Protein AF-A0AB39XKU2-F1 (afdb_monomer_lite)

Foldseek 3Di:
DPDPPPPPPVDDPLRVLVVLLVVLVVCLVVDPDPVSNVVSVVVNVVSVVVNVVSVVVVVD

pLDDT: mean 83.7, std 10.73, range [52.41, 93.0]

Organism: NCBI:txid3239388

Radius of gyration: 15.61 Å; chains: 1; bounding box: 43×21×38 Å

Secondary structure (DSSP, 8-state):
----------S-HHHHHHHHHHHHHHHHHS-SSHHHHHHHHHHHHHHHHHHHHHHHHHT-

Sequence (60 aa):
MQKRRRFKQTTSLQDRIAKFSEDVRKQADNAADKSTKEALLKKLCAADTAADLDRQLSTG

Structure (mmCIF, N/CA/C/O backbone):
data_AF-A0AB39XKU2-F1
#
_entry.id   AF-A0AB39XKU2-F1
#
loop_
_atom_site.group_PDB
_atom_site.id
_atom_site.type_symbol
_atom_site.label_atom_id
_atom_site.label_alt_id
_atom_site.label_comp_id
_atom_site.label_asym_id
_atom_site.label_entity_id
_atom_site.label_seq_id
_atom_site.pdbx_PDB_ins_code
_atom_site.Cartn_x
_atom_site.Cartn_y
_atom_site.Cartn_z
_atom_site.occupancy
_atom_site.B_iso_or_equiv
_atom_site.auth_seq_id
_atom_site.auth_comp_id
_atom_site.auth_asym_id
_atom_site.auth_atom_id
_atom_site.pdbx_PDB_model_num
ATOM 1 N N . MET A 1 1 ? 34.543 -12.447 -16.490 1.00 60.62 1 MET A N 1
ATOM 2 C CA . MET A 1 1 ? 33.248 -11.745 -16.314 1.00 60.62 1 MET A CA 1
ATOM 3 C C . MET A 1 1 ? 32.317 -12.592 -15.453 1.00 60.62 1 MET A C 1
ATOM 5 O O . MET A 1 1 ? 31.822 -13.606 -15.930 1.00 60.62 1 MET A O 1
ATOM 9 N N . GLN A 1 2 ? 32.084 -12.221 -14.191 1.00 61.09 2 GLN A N 1
ATOM 10 C CA . GLN A 1 2 ? 31.032 -12.854 -13.385 1.00 61.09 2 GLN A CA 1
ATOM 11 C C . GLN A 1 2 ? 29.668 -12.406 -13.926 1.00 61.09 2 GLN A C 1
ATOM 13 O O . GLN A 1 2 ? 29.285 -11.244 -13.787 1.00 61.09 2 GLN A O 1
ATOM 18 N N . LYS A 1 3 ? 28.938 -13.315 -14.586 1.00 64.00 3 LYS A N 1
ATOM 19 C CA . LYS A 1 3 ? 27.550 -13.071 -14.995 1.00 64.00 3 LYS A CA 1
ATOM 20 C C . LYS A 1 3 ? 26.720 -12.898 -13.727 1.00 64.00 3 LYS A C 1
ATOM 22 O O . LYS A 1 3 ? 26.453 -13.870 -13.024 1.00 64.00 3 LYS A O 1
ATOM 27 N N . ARG A 1 4 ? 26.322 -11.658 -13.426 1.00 67.12 4 ARG A N 1
ATOM 28 C CA . ARG A 1 4 ? 25.328 -11.374 -12.387 1.00 67.12 4 ARG A CA 1
ATOM 29 C C . ARG A 1 4 ? 24.092 -12.207 -12.705 1.00 67.12 4 ARG A C 1
ATOM 31 O O . ARG A 1 4 ? 23.443 -11.991 -13.728 1.00 67.12 4 ARG A O 1
ATOM 38 N N . ARG A 1 5 ? 23.794 -13.191 -11.857 1.00 65.25 5 ARG A N 1
ATOM 39 C CA . ARG A 1 5 ? 22.580 -13.999 -11.958 1.00 65.25 5 ARG A CA 1
ATOM 40 C C . ARG A 1 5 ? 21.429 -13.041 -11.668 1.00 65.25 5 ARG A C 1
ATOM 42 O O . ARG A 1 5 ? 21.133 -12.788 -10.506 1.00 65.25 5 ARG A O 1
ATOM 49 N N . ARG A 1 6 ? 20.836 -12.430 -12.703 1.00 62.78 6 ARG A N 1
ATOM 50 C CA . ARG A 1 6 ? 19.551 -11.736 -12.557 1.00 62.78 6 ARG A CA 1
ATOM 51 C C . ARG A 1 6 ? 18.607 -12.791 -12.005 1.00 62.78 6 ARG A C 1
ATOM 53 O O . ARG A 1 6 ? 18.220 -13.708 -12.725 1.00 62.78 6 ARG A O 1
ATOM 60 N N . PHE A 1 7 ? 18.33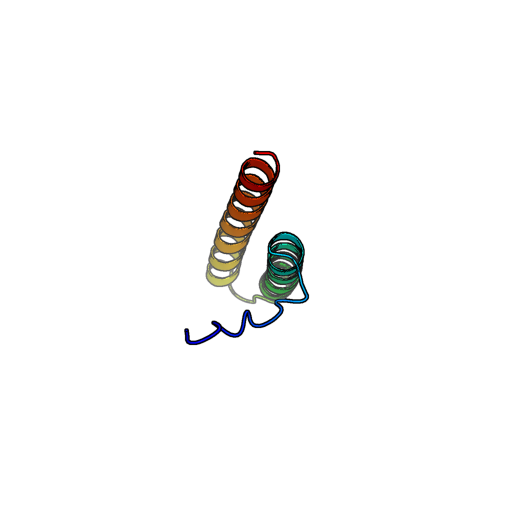7 -12.722 -10.706 1.00 64.25 7 PHE A N 1
ATOM 61 C CA . PHE A 1 7 ? 17.243 -13.462 -10.114 1.00 64.25 7 PHE A CA 1
ATOM 62 C C . PHE A 1 7 ? 16.030 -13.032 -10.933 1.00 64.25 7 PHE A C 1
ATOM 64 O O . PHE A 1 7 ? 15.728 -11.838 -10.971 1.00 64.25 7 PHE A O 1
ATOM 71 N N . LYS A 1 8 ? 15.457 -13.947 -11.725 1.00 62.25 8 LYS A N 1
ATOM 72 C CA . LYS A 1 8 ? 14.265 -13.647 -12.513 1.00 62.25 8 LYS A CA 1
ATOM 73 C C . LYS A 1 8 ? 13.186 -13.313 -11.498 1.00 62.25 8 LYS A C 1
ATOM 75 O O . LYS A 1 8 ? 12.587 -14.204 -10.911 1.00 62.25 8 LYS A O 1
ATOM 80 N N . GLN A 1 9 ? 13.004 -12.029 -11.240 1.00 62.81 9 GLN A N 1
ATOM 81 C CA . GLN A 1 9 ? 11.834 -11.551 -10.550 1.00 62.81 9 GLN A CA 1
ATOM 82 C C . GLN A 1 9 ? 10.687 -11.799 -11.527 1.00 62.81 9 GLN A C 1
ATOM 84 O O . GLN A 1 9 ? 10.600 -11.152 -12.565 1.00 62.81 9 GLN A O 1
ATOM 89 N N . THR A 1 10 ? 9.929 -12.864 -11.280 1.00 71.19 10 THR A N 1
ATOM 90 C CA . THR A 1 10 ? 8.867 -13.349 -12.172 1.00 71.19 10 THR A CA 1
ATOM 91 C C . THR A 1 10 ? 7.640 -12.448 -12.155 1.00 71.19 10 THR A C 1
ATOM 93 O O . THR A 1 10 ? 6.871 -12.461 -13.105 1.00 71.19 10 THR A O 1
ATOM 96 N N . THR A 1 11 ? 7.474 -11.667 -11.090 1.00 75.88 11 THR A N 1
ATOM 97 C CA . THR A 1 11 ? 6.375 -10.717 -10.886 1.00 75.88 11 THR A CA 1
ATOM 98 C C . THR A 1 11 ? 6.858 -9.291 -11.098 1.00 75.88 11 THR A C 1
ATOM 100 O O 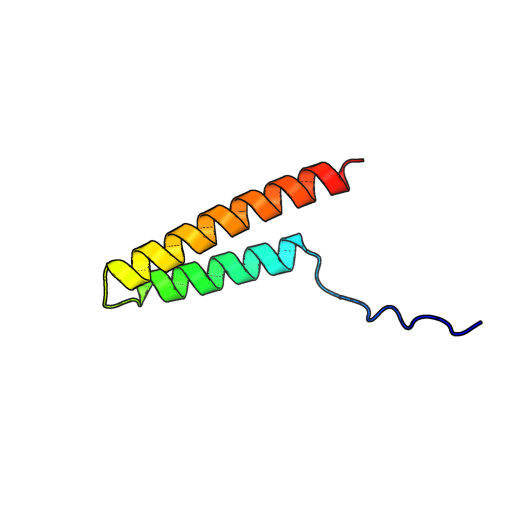. THR A 1 11 ? 7.913 -8.923 -10.564 1.00 75.88 11 THR A O 1
ATOM 103 N N . SER A 1 12 ? 6.079 -8.481 -11.813 1.00 85.88 12 SER A N 1
ATOM 104 C CA . SER A 1 12 ? 6.396 -7.066 -12.021 1.00 85.88 12 SER A CA 1
ATOM 105 C C . SER A 1 12 ? 6.400 -6.288 -10.695 1.00 85.88 12 SER A C 1
ATOM 107 O O . SER A 1 12 ? 5.966 -6.783 -9.646 1.00 85.88 12 SER A O 1
ATOM 109 N N . LEU A 1 13 ? 6.947 -5.069 -10.698 1.00 85.44 13 LEU A N 1
ATOM 110 C CA . LEU A 1 13 ? 6.850 -4.191 -9.532 1.00 85.44 13 LEU A CA 1
ATOM 111 C C . LEU A 1 13 ? 5.380 -3.828 -9.255 1.00 85.44 13 LEU A C 1
ATOM 113 O O . LEU A 1 13 ? 4.948 -3.976 -8.113 1.00 85.44 13 LEU A O 1
ATOM 117 N N . GLN A 1 14 ? 4.602 -3.501 -10.292 1.00 87.50 14 GLN A N 1
ATOM 118 C CA . GLN A 1 14 ? 3.146 -3.326 -10.209 1.00 87.50 14 GLN A CA 1
ATOM 119 C C . GLN A 1 14 ? 2.423 -4.498 -9.537 1.00 87.50 14 GLN A C 1
ATOM 121 O O . GLN A 1 14 ? 1.668 -4.270 -8.595 1.00 87.50 14 GLN A O 1
ATOM 126 N N . ASP A 1 15 ? 2.688 -5.746 -9.938 1.00 88.06 15 ASP A N 1
ATOM 127 C CA . ASP A 1 15 ? 2.026 -6.919 -9.340 1.00 88.06 15 ASP A CA 1
ATOM 128 C C . ASP A 1 15 ? 2.337 -7.045 -7.845 1.00 88.06 15 ASP A C 1
ATOM 130 O O . ASP A 1 15 ? 1.481 -7.405 -7.033 1.00 88.06 15 ASP A O 1
ATOM 134 N N . ARG A 1 16 ? 3.577 -6.728 -7.457 1.00 90.06 16 ARG A N 1
ATOM 135 C CA . ARG A 1 16 ? 3.998 -6.756 -6.052 1.00 90.06 16 ARG A CA 1
ATOM 136 C C . ARG A 1 16 ? 3.348 -5.639 -5.242 1.00 90.06 16 ARG A C 1
ATOM 138 O O . ARG A 1 16 ? 2.963 -5.888 -4.102 1.00 90.06 16 ARG A O 1
ATOM 145 N N . ILE A 1 17 ? 3.201 -4.446 -5.817 1.00 91.69 17 ILE A N 1
ATOM 146 C CA . ILE A 1 17 ? 2.505 -3.324 -5.179 1.00 91.69 17 ILE A CA 1
ATOM 147 C C . ILE A 1 17 ? 1.013 -3.643 -5.027 1.00 91.69 17 ILE A C 1
ATOM 149 O O . ILE A 1 17 ? 0.464 -3.456 -3.946 1.00 91.69 17 ILE A O 1
ATOM 153 N N . ALA A 1 18 ? 0.374 -4.206 -6.056 1.00 90.06 18 ALA A N 1
ATOM 154 C CA . ALA A 1 18 ? -1.028 -4.613 -6.000 1.00 90.06 18 ALA A CA 1
ATOM 155 C C . ALA A 1 18 ? -1.275 -5.649 -4.892 1.00 90.06 18 ALA A C 1
ATOM 157 O O . ALA A 1 18 ? -2.176 -5.474 -4.068 1.00 90.06 18 ALA A O 1
ATOM 158 N N . LYS A 1 19 ? -0.422 -6.680 -4.813 1.00 92.06 19 LYS A N 1
ATOM 159 C CA . LYS A 1 19 ? -0.489 -7.693 -3.753 1.00 92.06 19 LYS A CA 1
ATOM 160 C C . LYS A 1 19 ? -0.293 -7.082 -2.364 1.00 92.06 19 LYS A C 1
ATOM 162 O O . LYS A 1 19 ? -1.041 -7.397 -1.444 1.00 92.06 19 LYS A O 1
ATOM 167 N N . PHE A 1 20 ? 0.677 -6.179 -2.220 1.00 91.56 20 PHE A N 1
ATOM 168 C CA . PHE A 1 20 ? 0.910 -5.464 -0.968 1.00 91.56 20 PHE A CA 1
ATOM 169 C C . PHE A 1 20 ? -0.319 -4.653 -0.538 1.00 91.56 20 PHE A C 1
ATOM 171 O O . PHE A 1 20 ? -0.739 -4.747 0.614 1.00 91.56 20 PHE A O 1
ATOM 178 N N . SER A 1 21 ? -0.930 -3.898 -1.453 1.00 91.38 21 SER A N 1
ATOM 179 C CA . SER A 1 21 ? -2.123 -3.105 -1.150 1.00 91.38 21 SER A CA 1
ATOM 180 C C . SER A 1 21 ? -3.314 -3.974 -0.745 1.00 91.38 21 SER A C 1
ATOM 182 O O . SER A 1 21 ? -4.053 -3.618 0.173 1.00 91.38 21 SER A O 1
ATOM 184 N N . GLU A 1 22 ? -3.499 -5.132 -1.376 1.00 92.56 22 GLU A N 1
ATOM 185 C CA . GLU A 1 22 ? -4.548 -6.081 -0.992 1.00 92.56 22 GLU A CA 1
ATOM 186 C C . GLU A 1 22 ? -4.326 -6.638 0.424 1.00 92.56 22 GLU A C 1
ATOM 188 O O . GLU A 1 22 ? -5.243 -6.628 1.250 1.00 92.56 22 GLU A O 1
ATOM 193 N N . ASP A 1 23 ? -3.101 -7.066 0.734 1.00 92.56 23 ASP A N 1
ATOM 194 C CA . ASP A 1 23 ? -2.752 -7.627 2.041 1.00 92.56 23 ASP A CA 1
ATOM 195 C C . ASP A 1 23 ? -2.884 -6.581 3.161 1.00 92.56 23 ASP A C 1
ATOM 197 O O . ASP A 1 23 ? -3.403 -6.876 4.240 1.00 92.56 23 ASP A O 1
ATOM 201 N N . VAL A 1 24 ? -2.472 -5.336 2.905 1.00 90.94 24 VAL A N 1
ATOM 202 C CA . VAL A 1 24 ? -2.577 -4.237 3.876 1.00 90.94 24 VAL A CA 1
ATOM 203 C C . VAL A 1 24 ? -4.029 -3.808 4.093 1.00 90.94 24 VAL A C 1
ATOM 205 O O . VAL A 1 24 ? -4.395 -3.516 5.231 1.00 90.94 24 VAL A O 1
ATOM 208 N N . ARG A 1 25 ? -4.884 -3.822 3.060 1.00 89.44 25 ARG A N 1
ATOM 209 C CA . ARG A 1 25 ? -6.333 -3.591 3.228 1.00 89.44 25 ARG A CA 1
ATOM 210 C C . ARG A 1 25 ? -6.959 -4.647 4.130 1.00 89.44 25 ARG A C 1
ATOM 212 O O . ARG A 1 25 ? -7.605 -4.289 5.108 1.00 89.44 25 ARG A O 1
ATOM 219 N N . LYS A 1 26 ? -6.668 -5.929 3.888 1.00 91.31 26 LYS A N 1
ATOM 220 C CA . LYS A 1 26 ? -7.137 -7.026 4.753 1.00 91.31 26 LYS A CA 1
ATOM 221 C C . LYS A 1 26 ? -6.662 -6.853 6.196 1.00 91.31 26 LYS A C 1
ATOM 223 O O . LYS A 1 26 ? -7.424 -7.103 7.124 1.00 91.31 26 LYS A O 1
ATOM 228 N N . GLN A 1 27 ? -5.424 -6.412 6.411 1.00 88.62 27 GLN A N 1
ATOM 229 C CA . GLN A 1 27 ? -4.928 -6.117 7.761 1.00 88.62 27 GLN A CA 1
ATOM 230 C C . GLN A 1 27 ? -5.653 -4.925 8.394 1.00 88.62 27 GLN A C 1
ATOM 232 O O . GLN A 1 27 ? -5.934 -4.959 9.586 1.00 88.62 27 GLN A O 1
ATOM 237 N N . ALA A 1 28 ? -5.969 -3.887 7.617 1.00 87.25 28 ALA A N 1
ATOM 238 C CA . ALA A 1 28 ? -6.663 -2.697 8.103 1.00 87.25 28 ALA A CA 1
ATOM 239 C C . ALA A 1 28 ? -8.127 -2.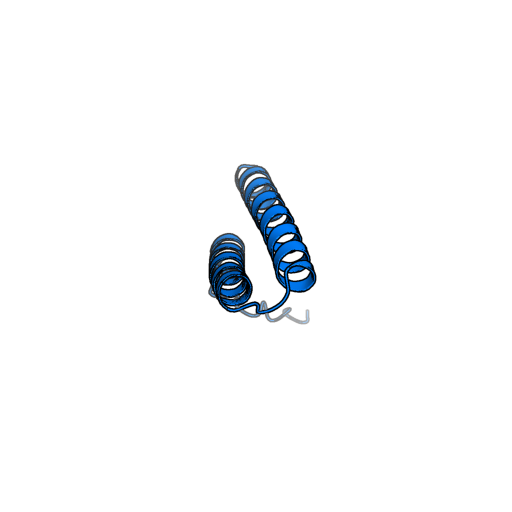983 8.468 1.00 87.25 28 ALA A C 1
ATOM 241 O O . ALA A 1 28 ? -8.643 -2.389 9.415 1.00 87.25 28 ALA A O 1
ATOM 242 N N . ASP A 1 29 ? -8.775 -3.898 7.748 1.00 87.56 29 ASP A N 1
ATOM 243 C CA . ASP A 1 29 ? -10.140 -4.347 8.035 1.00 87.56 29 ASP A CA 1
ATOM 244 C C . ASP A 1 29 ? -10.202 -5.228 9.288 1.00 87.56 29 ASP A C 1
ATOM 246 O O . ASP A 1 29 ? -11.161 -5.144 10.051 1.00 87.56 29 ASP A O 1
ATOM 250 N N . ASN A 1 30 ? -9.151 -6.012 9.543 1.00 88.62 30 ASN A N 1
ATOM 251 C CA . ASN A 1 30 ? -9.028 -6.853 10.737 1.00 88.62 30 ASN A CA 1
ATOM 252 C C . ASN A 1 30 ? -8.368 -6.140 11.933 1.00 88.62 30 ASN A C 1
ATOM 254 O O . ASN A 1 30 ? -8.195 -6.745 12.992 1.00 88.62 30 ASN A O 1
ATOM 258 N N . ALA A 1 31 ? -7.959 -4.876 11.788 1.00 85.19 31 ALA A N 1
ATOM 259 C CA . ALA A 1 31 ? -7.299 -4.138 12.858 1.00 85.19 31 ALA A CA 1
ATOM 260 C C . ALA A 1 31 ? -8.311 -3.740 13.944 1.00 85.19 31 ALA A C 1
ATOM 262 O O . ALA A 1 31 ? -9.245 -2.983 13.684 1.00 85.19 31 ALA A O 1
ATOM 263 N N . ALA A 1 32 ? -8.084 -4.209 15.174 1.00 73.81 32 ALA A N 1
ATOM 264 C CA . ALA A 1 32 ? -8.906 -3.856 16.333 1.00 73.81 32 ALA A CA 1
ATOM 265 C C . ALA A 1 32 ? -8.743 -2.380 16.747 1.00 73.81 32 ALA A C 1
ATOM 267 O O . ALA A 1 32 ? -9.698 -1.746 17.189 1.00 73.81 32 ALA A O 1
ATOM 268 N N . ASP A 1 33 ? -7.547 -1.817 16.543 1.00 86.75 33 ASP A N 1
ATOM 269 C CA . ASP A 1 33 ? -7.203 -0.473 17.001 1.00 86.75 33 ASP A CA 1
ATOM 270 C C . ASP A 1 33 ? -7.166 0.545 15.859 1.00 86.75 33 ASP A C 1
ATOM 272 O O . ASP A 1 33 ? -6.533 0.346 14.816 1.00 86.75 33 ASP A O 1
ATOM 276 N N . LYS A 1 34 ? -7.773 1.712 16.102 1.00 84.69 34 LYS A N 1
ATOM 277 C CA . LYS A 1 34 ? -7.829 2.825 15.143 1.00 84.69 34 LYS A CA 1
ATOM 278 C C . LYS A 1 34 ? -6.439 3.337 14.737 1.00 84.69 34 LYS A C 1
ATOM 280 O O . LYS A 1 34 ? -6.224 3.632 13.567 1.00 84.69 34 LYS A O 1
ATOM 285 N N . SER A 1 35 ? -5.488 3.377 15.674 1.00 87.25 35 SER A N 1
ATOM 286 C CA . SER A 1 35 ? -4.095 3.778 15.408 1.00 87.25 35 SER A CA 1
ATOM 287 C C . SER A 1 35 ? -3.411 2.838 14.407 1.00 87.25 35 SER A C 1
ATOM 289 O O . SER A 1 35 ? -2.790 3.273 13.435 1.00 87.25 35 SER A O 1
ATOM 291 N N . THR A 1 36 ? -3.603 1.529 14.587 1.00 84.50 36 THR A N 1
ATOM 292 C CA . THR A 1 36 ? -3.066 0.495 13.696 1.00 84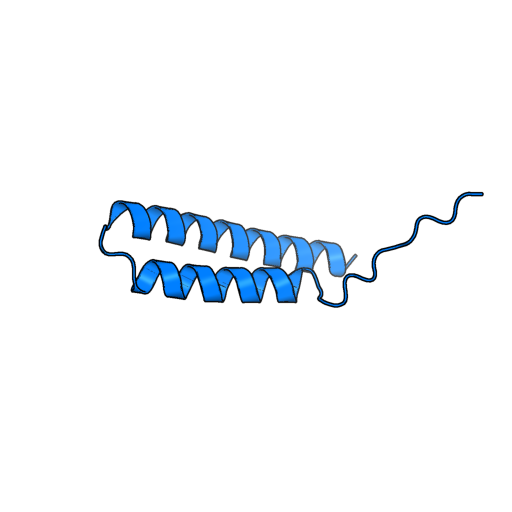.50 36 THR A CA 1
ATOM 293 C C . THR A 1 36 ? -3.695 0.595 12.310 1.00 84.50 36 THR A C 1
ATOM 295 O O . THR A 1 36 ? -2.987 0.540 11.304 1.00 84.50 36 THR A O 1
ATOM 298 N N . LYS A 1 37 ? -5.009 0.839 12.243 1.00 87.81 37 LYS A N 1
ATOM 299 C CA . LYS A 1 37 ? -5.718 1.085 10.983 1.00 87.81 37 LYS A CA 1
ATOM 300 C C . LYS A 1 37 ? -5.178 2.316 10.251 1.00 87.81 37 LYS A C 1
ATOM 302 O O . LYS A 1 37 ? -4.878 2.229 9.065 1.00 87.81 37 LYS A O 1
ATOM 307 N N . GLU A 1 38 ? -4.985 3.439 10.938 1.00 88.81 38 GLU A N 1
ATOM 308 C CA . GLU A 1 38 ? -4.426 4.661 10.341 1.00 88.81 38 GLU A CA 1
ATOM 309 C C . GLU A 1 38 ? -2.992 4.461 9.827 1.00 88.81 38 GLU A C 1
ATOM 311 O O . GLU A 1 38 ? -2.648 4.934 8.740 1.00 88.81 38 GLU A O 1
ATOM 316 N N . ALA A 1 39 ? -2.157 3.712 10.552 1.00 91.31 39 ALA A N 1
ATOM 317 C CA . ALA A 1 39 ? -0.813 3.365 10.096 1.00 91.31 39 ALA A CA 1
ATOM 318 C C . ALA A 1 39 ? -0.832 2.493 8.826 1.00 91.31 39 ALA A C 1
ATOM 320 O O . ALA A 1 39 ? -0.006 2.687 7.931 1.00 91.31 39 ALA A O 1
ATOM 321 N N . LEU A 1 40 ? -1.779 1.556 8.719 1.00 90.12 40 LEU A N 1
ATOM 322 C CA . LEU A 1 40 ? -1.968 0.717 7.531 1.00 90.12 40 LEU A CA 1
ATOM 323 C C . LEU A 1 40 ? -2.508 1.529 6.343 1.00 90.12 40 LEU A C 1
ATOM 325 O O . LEU A 1 40 ? -2.019 1.369 5.226 1.00 90.12 40 LEU A O 1
ATOM 329 N N . LEU A 1 41 ? -3.422 2.474 6.577 1.00 88.44 41 LEU A N 1
ATOM 330 C CA . LEU A 1 41 ? -3.901 3.398 5.543 1.00 88.44 41 LEU A CA 1
ATOM 331 C C . LEU A 1 41 ? -2.773 4.283 4.991 1.00 88.44 41 LEU A C 1
ATOM 333 O O . LEU A 1 41 ? -2.669 4.454 3.779 1.00 88.44 41 LEU A O 1
ATOM 337 N N . LYS A 1 42 ? -1.864 4.779 5.841 1.00 92.50 42 LYS A N 1
ATOM 338 C CA . LYS A 1 42 ? -0.676 5.520 5.373 1.00 92.50 42 LYS A CA 1
ATOM 339 C C . LYS A 1 42 ? 0.218 4.673 4.464 1.00 92.50 42 LYS A C 1
ATOM 341 O O . LYS A 1 42 ? 0.752 5.186 3.483 1.00 92.50 42 LYS A O 1
ATOM 346 N N . LYS A 1 43 ? 0.368 3.378 4.767 1.00 90.56 43 LYS A N 1
ATOM 347 C CA . LYS A 1 43 ? 1.118 2.444 3.913 1.00 90.56 43 LYS A CA 1
ATOM 348 C C . LYS A 1 43 ? 0.440 2.231 2.558 1.00 90.56 43 LYS A C 1
ATOM 350 O O . LYS A 1 43 ? 1.150 2.104 1.567 1.00 90.56 43 LYS A O 1
ATOM 355 N N . LEU A 1 44 ? -0.894 2.239 2.501 1.00 90.88 44 LEU A N 1
ATOM 356 C CA . LEU A 1 44 ? -1.633 2.175 1.234 1.00 90.88 44 LEU A CA 1
ATOM 357 C C . LEU A 1 44 ? -1.376 3.408 0.364 1.00 90.88 44 LEU A C 1
ATOM 359 O O . LEU A 1 44 ? -1.025 3.246 -0.798 1.00 90.88 44 LEU A O 1
ATOM 363 N N . CYS A 1 45 ? -1.419 4.617 0.932 1.00 90.19 45 CYS A N 1
ATOM 364 C CA . CYS A 1 45 ? -1.096 5.831 0.170 1.00 90.19 45 CYS A CA 1
ATOM 365 C C . CYS A 1 45 ? 0.326 5.796 -0.422 1.00 90.19 45 CYS A C 1
ATOM 367 O O . CYS A 1 45 ? 0.553 6.231 -1.552 1.00 90.19 45 CYS A O 1
ATOM 369 N N . ALA A 1 46 ? 1.295 5.261 0.328 1.00 92.69 46 ALA A N 1
ATOM 370 C CA . ALA A 1 46 ? 2.659 5.093 -0.168 1.00 92.69 46 ALA A CA 1
ATOM 371 C C . ALA A 1 46 ? 2.744 4.060 -1.306 1.00 92.69 46 ALA A C 1
ATOM 373 O O . ALA A 1 46 ? 3.508 4.253 -2.250 1.00 92.69 46 ALA A O 1
ATOM 374 N N . ALA A 1 47 ? 1.954 2.985 -1.237 1.00 91.69 47 ALA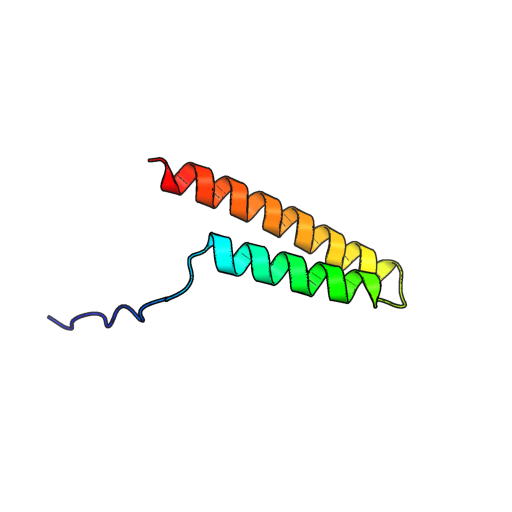 A N 1
ATOM 375 C CA . ALA A 1 47 ? 1.869 1.979 -2.290 1.00 91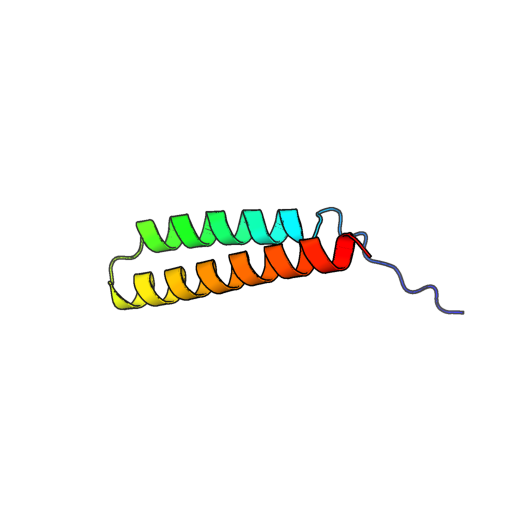.69 47 ALA A CA 1
ATOM 376 C C . ALA A 1 47 ? 1.277 2.556 -3.585 1.00 91.69 47 ALA A C 1
ATOM 378 O O . ALA A 1 47 ? 1.836 2.328 -4.656 1.00 91.69 47 ALA A O 1
ATOM 379 N N . ASP A 1 48 ? 0.220 3.364 -3.485 1.00 90.12 48 ASP A N 1
ATOM 380 C CA . ASP A 1 48 ? -0.374 4.050 -4.639 1.00 90.12 48 ASP A CA 1
ATOM 381 C C . ASP A 1 48 ? 0.642 5.000 -5.295 1.00 90.12 48 ASP A C 1
ATOM 383 O O . ASP A 1 48 ? 0.857 4.953 -6.506 1.00 90.12 48 ASP A O 1
ATOM 387 N N . THR A 1 49 ? 1.378 5.767 -4.482 1.00 93.00 49 THR A N 1
ATOM 388 C CA . THR A 1 49 ? 2.455 6.646 -4.974 1.00 93.00 49 THR A CA 1
ATOM 389 C C . THR A 1 49 ? 3.550 5.853 -5.695 1.00 93.00 49 THR A C 1
ATOM 391 O O . THR A 1 49 ? 4.036 6.262 -6.749 1.00 93.00 49 THR A O 1
ATOM 394 N N . ALA A 1 50 ? 3.946 4.698 -5.154 1.00 90.94 50 ALA A N 1
ATOM 395 C CA . ALA A 1 50 ? 4.937 3.834 -5.788 1.00 90.94 50 ALA A CA 1
ATOM 396 C C . ALA A 1 50 ? 4.443 3.259 -7.128 1.00 90.94 50 ALA A C 1
ATOM 398 O O . ALA A 1 50 ? 5.239 3.141 -8.059 1.00 90.94 50 ALA A O 1
ATOM 399 N N . ALA A 1 51 ? 3.153 2.925 -7.245 1.00 90.06 51 ALA A N 1
ATOM 400 C CA . ALA A 1 51 ? 2.564 2.432 -8.490 1.00 90.06 51 ALA A CA 1
ATOM 401 C C . ALA A 1 51 ? 2.555 3.506 -9.586 1.00 90.06 51 ALA A C 1
ATOM 403 O O . ALA A 1 51 ? 2.856 3.206 -10.744 1.00 90.06 51 ALA A O 1
ATOM 404 N N . ASP A 1 52 ? 2.246 4.751 -9.221 1.00 90.50 52 ASP A N 1
ATOM 405 C CA . ASP A 1 52 ? 2.265 5.882 -10.150 1.00 90.50 52 ASP A CA 1
ATOM 406 C C . ASP A 1 52 ? 3.683 6.188 -10.642 1.00 90.50 52 ASP A C 1
ATOM 408 O O . ASP A 1 52 ? 3.891 6.386 -11.840 1.00 90.50 52 ASP A O 1
ATOM 412 N N . LEU A 1 53 ? 4.677 6.151 -9.748 1.00 91.06 53 LEU A N 1
ATOM 413 C CA . LEU A 1 53 ? 6.085 6.303 -10.124 1.00 91.06 53 LEU A CA 1
ATOM 414 C C . LEU A 1 53 ? 6.548 5.178 -11.057 1.00 91.06 53 LEU A C 1
ATOM 416 O O . LEU A 1 53 ? 7.178 5.457 -12.074 1.00 91.06 53 LEU A O 1
ATOM 420 N N . ASP A 1 54 ? 6.213 3.920 -10.754 1.00 89.25 54 ASP A N 1
ATOM 421 C CA . ASP A 1 54 ? 6.551 2.782 -11.619 1.00 89.25 54 ASP A CA 1
ATOM 422 C C . ASP A 1 54 ? 5.917 2.927 -13.009 1.00 89.25 54 ASP A C 1
ATOM 424 O O . ASP A 1 54 ? 6.569 2.673 -14.023 1.00 89.25 54 ASP A O 1
ATOM 428 N N . ARG A 1 55 ? 4.671 3.417 -13.073 1.00 87.75 55 ARG A N 1
ATOM 429 C CA . ARG A 1 55 ? 3.989 3.709 -14.339 1.00 87.75 55 ARG A CA 1
ATOM 430 C C . ARG A 1 55 ? 4.727 4.781 -15.139 1.00 87.75 55 ARG A C 1
ATOM 432 O O . ARG A 1 55 ? 4.957 4.568 -16.323 1.00 87.75 55 ARG A O 1
ATOM 439 N N . GLN A 1 56 ? 5.107 5.892 -14.509 1.00 90.19 56 GLN A N 1
ATOM 440 C CA . GLN A 1 56 ? 5.825 6.990 -15.172 1.00 90.19 56 GLN A CA 1
ATOM 441 C C . GLN A 1 56 ? 7.209 6.559 -15.673 1.00 90.19 56 GLN A C 1
ATOM 443 O O . GLN A 1 56 ? 7.596 6.892 -16.793 1.00 90.19 56 GLN A O 1
ATOM 448 N N . LEU A 1 57 ? 7.945 5.794 -14.864 1.00 86.62 57 LEU A N 1
ATOM 449 C CA . LEU A 1 57 ? 9.286 5.315 -15.201 1.00 86.62 57 LEU A CA 1
ATOM 450 C C . LEU A 1 57 ? 9.271 4.210 -16.264 1.00 86.62 57 LEU A C 1
ATOM 452 O O . LEU A 1 57 ? 10.229 4.087 -17.018 1.00 86.62 57 LEU A O 1
ATOM 456 N N . SER A 1 58 ? 8.197 3.422 -16.342 1.00 80.50 58 SER A N 1
ATOM 457 C CA . SER A 1 58 ? 8.045 2.368 -17.355 1.00 80.50 58 SER A CA 1
ATOM 458 C C . SER A 1 58 ? 7.612 2.897 -18.727 1.00 80.50 58 SER A C 1
ATOM 460 O O . SER A 1 58 ? 7.690 2.164 -19.709 1.00 80.50 58 SER A O 1
ATOM 462 N N . THR A 1 59 ? 7.141 4.145 -18.810 1.00 72.88 59 THR A N 1
ATOM 463 C CA . THR A 1 59 ? 6.749 4.808 -20.069 1.00 72.88 59 THR A CA 1
ATOM 464 C C . THR A 1 59 ? 7.881 5.591 -20.754 1.00 72.88 59 THR A C 1
ATOM 466 O O . THR A 1 59 ? 7.612 6.254 -21.755 1.00 72.88 59 THR A O 1
ATOM 469 N N . GLY A 1 60 ? 9.113 5.540 -20.228 1.00 52.41 60 GLY A N 1
ATOM 470 C CA . GLY A 1 60 ? 10.290 6.268 -20.733 1.00 52.41 60 GLY A CA 1
ATOM 471 C C . GLY A 1 60 ? 11.316 5.405 -21.458 1.00 52.41 60 GLY A C 1
ATOM 472 O O . GLY A 1 60 ? 11.470 4.220 -21.088 1.00 52.41 60 GLY A O 1
#